Protein AF-A0A9E1NCE2-F1 (afdb_monomer_lite)

pLDDT: mean 78.8, std 15.14, range [37.34, 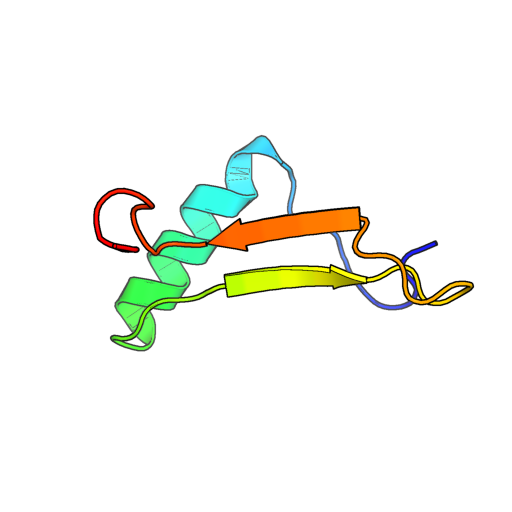94.94]

Secondary structure (DSSP, 8-state):
---S--PPPHHHHHHHHHHHHHHHSS--EEEEE-TTT--EEEEEESS-GGG--

Foldseek 3Di:
DQDPDDDDDPVCVVVVQVVVCVVVVDKDKDWGADPVPRDTPDIDIPDDPPPPD

Structure (mmCIF, N/CA/C/O backbone):
data_AF-A0A9E1NCE2-F1
#
_entry.id   AF-A0A9E1NCE2-F1
#
loop_
_atom_site.group_PDB
_atom_site.id
_atom_site.type_symbol
_atom_site.label_atom_id
_atom_site.label_alt_id
_atom_site.label_comp_id
_atom_site.label_asym_id
_atom_site.label_entity_id
_atom_site.label_seq_id
_atom_site.pdbx_PDB_ins_code
_atom_site.Cartn_x
_atom_site.Cartn_y
_atom_site.Cartn_z
_atom_site.occupancy
_atom_site.B_iso_or_equiv
_atom_site.auth_seq_id
_atom_site.auth_comp_id
_atom_site.auth_asym_id
_atom_site.auth_atom_id
_atom_site.pdbx_PDB_model_num
ATOM 1 N N . SER A 1 1 ? 13.447 -0.945 -12.068 1.00 56.72 1 SER A N 1
ATOM 2 C CA . SER A 1 1 ? 12.728 -2.245 -12.083 1.00 56.72 1 SER A CA 1
ATOM 3 C C . SER A 1 1 ? 12.462 -2.734 -10.654 1.00 56.72 1 SER A C 1
ATOM 5 O O . SER A 1 1 ? 13.256 -2.435 -9.770 1.00 56.72 1 SER A O 1
ATOM 7 N N . VAL A 1 2 ? 11.365 -3.462 -10.374 1.00 58.47 2 VAL A N 1
ATOM 8 C CA . VAL A 1 2 ? 11.163 -4.086 -9.043 1.00 58.47 2 VAL A CA 1
ATOM 9 C C . VAL A 1 2 ? 11.907 -5.420 -9.019 1.00 58.47 2 VAL A C 1
ATOM 11 O O . VAL A 1 2 ? 11.552 -6.334 -9.760 1.00 58.47 2 VAL A O 1
ATOM 14 N N . ARG A 1 3 ? 12.940 -5.543 -8.182 1.00 50.03 3 ARG A N 1
ATOM 15 C CA . ARG A 1 3 ? 13.622 -6.822 -7.935 1.00 50.03 3 ARG A CA 1
ATOM 16 C C . ARG A 1 3 ? 13.087 -7.419 -6.631 1.00 50.03 3 ARG A C 1
ATOM 18 O O . ARG A 1 3 ? 13.017 -6.715 -5.633 1.00 50.03 3 ARG A O 1
ATOM 25 N N . ASN A 1 4 ? 12.724 -8.704 -6.648 1.00 56.09 4 ASN A N 1
ATOM 26 C CA . ASN A 1 4 ? 12.246 -9.489 -5.492 1.00 56.09 4 ASN A CA 1
ATOM 27 C C . ASN A 1 4 ? 10.807 -9.216 -5.006 1.00 56.09 4 ASN A C 1
ATOM 29 O O . ASN A 1 4 ? 10.529 -9.324 -3.815 1.00 56.09 4 ASN A O 1
ATOM 33 N N . GLY A 1 5 ? 9.870 -8.912 -5.906 1.00 55.53 5 GLY A N 1
ATOM 34 C CA . GLY A 1 5 ? 8.450 -8.825 -5.557 1.00 55.53 5 GLY A CA 1
ATOM 35 C C . GLY A 1 5 ? 7.568 -9.422 -6.645 1.00 55.53 5 GLY A C 1
ATOM 36 O O . GLY A 1 5 ? 7.646 -9.001 -7.797 1.00 55.53 5 GLY A O 1
ATOM 37 N N . ILE A 1 6 ? 6.713 -10.385 -6.290 1.00 64.50 6 ILE A N 1
ATOM 38 C CA . ILE A 1 6 ? 5.573 -10.745 -7.138 1.00 64.50 6 ILE A CA 1
ATOM 39 C C . ILE A 1 6 ? 4.583 -9.588 -7.011 1.00 64.50 6 ILE A C 1
ATOM 41 O O . ILE A 1 6 ? 3.998 -9.377 -5.949 1.00 64.50 6 ILE A O 1
ATOM 45 N N . GLY A 1 7 ? 4.443 -8.795 -8.073 1.00 63.78 7 GLY A N 1
ATOM 46 C CA . GLY A 1 7 ? 3.453 -7.727 -8.111 1.00 63.78 7 GLY A CA 1
ATOM 47 C C . GLY A 1 7 ? 2.055 -8.318 -7.959 1.00 63.78 7 GLY A C 1
ATOM 48 O O . GLY A 1 7 ? 1.675 -9.211 -8.714 1.00 63.78 7 GLY A O 1
ATO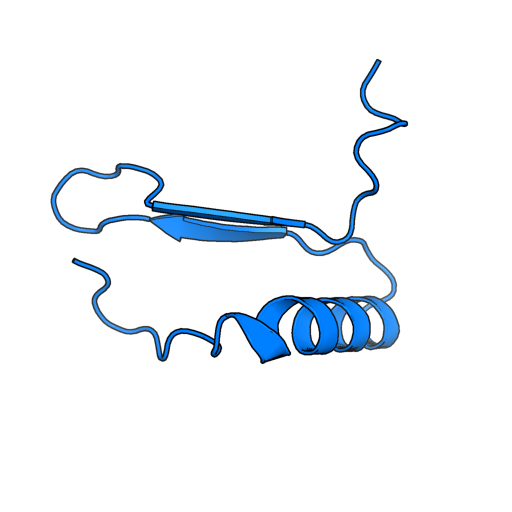M 49 N N . LEU A 1 8 ? 1.281 -7.823 -6.993 1.00 66.00 8 LEU A N 1
ATOM 50 C CA . LEU A 1 8 ? -0.138 -8.153 -6.935 1.00 66.00 8 LEU A CA 1
ATOM 51 C C . LEU A 1 8 ? -0.798 -7.646 -8.217 1.00 66.00 8 LEU A C 1
ATOM 53 O O . LEU A 1 8 ? -0.619 -6.472 -8.580 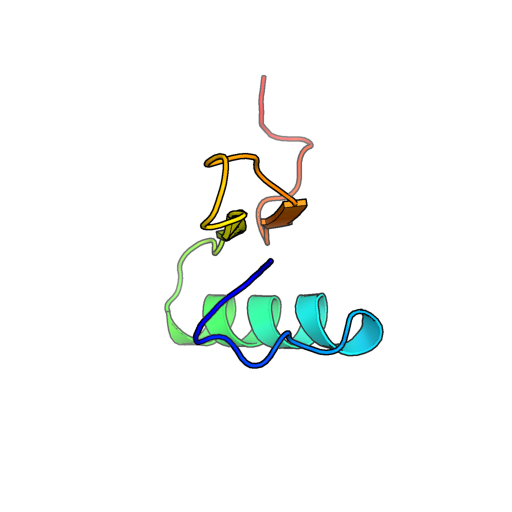1.00 66.00 8 LEU A O 1
ATOM 57 N N . ALA A 1 9 ? -1.554 -8.531 -8.870 1.00 74.12 9 ALA A N 1
ATOM 58 C CA . ALA A 1 9 ? -2.370 -8.168 -10.018 1.00 74.12 9 ALA A CA 1
ATOM 59 C C . ALA A 1 9 ? -3.195 -6.927 -9.663 1.00 74.12 9 ALA A C 1
ATOM 61 O O . ALA A 1 9 ? -3.752 -6.831 -8.568 1.00 74.12 9 ALA A O 1
ATOM 62 N N . GLU A 1 10 ? -3.199 -5.949 -10.560 1.00 68.50 10 GLU A N 1
ATOM 63 C CA . GLU A 1 10 ? -3.762 -4.625 -10.294 1.00 68.50 10 GLU A CA 1
ATOM 64 C C . GLU A 1 10 ? -5.226 -4.720 -9.843 1.00 68.50 10 GLU A C 1
ATOM 66 O O . GLU A 1 10 ? -5.592 -4.161 -8.808 1.00 68.50 10 GLU A O 1
ATOM 71 N N . ASP A 1 11 ? -5.991 -5.591 -10.503 1.00 72.06 11 ASP A N 1
ATOM 72 C CA . ASP A 1 11 ? -7.404 -5.864 -10.224 1.00 72.06 11 ASP A CA 1
ATOM 73 C C . ASP A 1 11 ? -7.664 -6.507 -8.847 1.00 72.06 11 ASP A C 1
ATOM 75 O O . ASP A 1 11 ? -8.766 -6.405 -8.297 1.00 72.06 11 ASP A O 1
ATOM 79 N N . SER A 1 12 ? -6.674 -7.197 -8.267 1.00 77.50 12 SER A N 1
ATOM 80 C CA . SER A 1 12 ? -6.810 -7.894 -6.978 1.00 77.50 12 SER A CA 1
ATOM 81 C C . SER A 1 12 ? -6.116 -7.180 -5.817 1.00 77.50 12 SER A C 1
ATOM 83 O O . SER A 1 12 ? -6.424 -7.465 -4.656 1.00 77.50 12 SER A O 1
ATOM 85 N N . ARG A 1 13 ? -5.244 -6.206 -6.101 1.00 84.00 13 ARG A N 1
ATOM 86 C CA . ARG A 1 13 ? -4.421 -5.488 -5.116 1.00 84.00 13 ARG A CA 1
ATOM 87 C C . ARG A 1 13 ? -5.252 -4.882 -3.987 1.00 84.00 13 ARG A C 1
ATOM 89 O O . ARG A 1 13 ? -4.964 -5.124 -2.819 1.00 84.00 13 ARG A O 1
ATOM 96 N N . THR A 1 14 ? -6.334 -4.180 -4.314 1.00 81.25 14 THR A N 1
ATOM 97 C CA . THR A 1 14 ? -7.221 -3.564 -3.312 1.00 81.25 14 THR A CA 1
ATOM 98 C C . THR A 1 14 ? -7.935 -4.602 -2.444 1.00 81.25 14 THR A C 1
ATOM 100 O O . THR A 1 14 ? -8.070 -4.405 -1.238 1.00 81.25 14 THR A O 1
ATOM 103 N N . LYS A 1 15 ? -8.372 -5.730 -3.025 1.00 85.62 15 LYS A N 1
ATOM 104 C CA . LYS A 1 15 ? -9.031 -6.814 -2.271 1.00 85.62 15 LYS A CA 1
ATOM 105 C C . LYS A 1 15 ? -8.068 -7.451 -1.271 1.00 85.62 15 LYS A C 1
ATOM 107 O O . LYS A 1 15 ? -8.444 -7.671 -0.123 1.00 85.62 15 LYS A O 1
ATOM 112 N N . VAL A 1 16 ? -6.825 -7.686 -1.691 1.00 88.69 16 VAL A N 1
ATOM 113 C CA . VAL A 1 16 ? -5.767 -8.218 -0.824 1.00 88.69 16 VAL A CA 1
ATOM 114 C C . VAL A 1 16 ? -5.459 -7.250 0.316 1.00 88.69 16 VAL A C 1
ATOM 116 O O . VAL A 1 16 ? -5.452 -7.665 1.470 1.00 88.69 16 VAL A O 1
ATOM 119 N N . LEU A 1 17 ? -5.277 -5.957 0.032 1.00 90.25 17 LEU A N 1
ATOM 120 C CA . LEU A 1 17 ? -4.982 -4.973 1.079 1.00 90.25 17 LEU A CA 1
ATOM 121 C C . LEU A 1 17 ? -6.126 -4.832 2.092 1.00 90.25 17 LEU A C 1
ATOM 123 O O . LEU A 1 17 ? -5.864 -4.789 3.292 1.00 90.25 17 LEU A O 1
ATOM 127 N N . LYS A 1 18 ? -7.391 -4.852 1.645 1.00 88.88 18 LYS A N 1
ATOM 128 C CA . LYS A 1 18 ? -8.558 -4.876 2.548 1.00 88.88 18 LYS A CA 1
ATOM 129 C C . LYS A 1 18 ? -8.585 -6.127 3.429 1.00 88.88 18 LYS A C 1
ATOM 131 O O . LYS A 1 18 ? -8.926 -6.034 4.605 1.00 88.88 18 LYS A O 1
ATOM 136 N N . HIS A 1 19 ? -8.212 -7.283 2.882 1.00 90.38 19 HIS A N 1
ATOM 137 C CA . HIS A 1 19 ? -8.120 -8.518 3.657 1.00 90.38 19 HIS A CA 1
ATOM 138 C C . HIS A 1 19 ? -7.012 -8.445 4.720 1.00 90.38 19 HIS A C 1
ATOM 140 O O . HIS A 1 19 ? -7.256 -8.786 5.872 1.00 90.38 19 HIS A O 1
ATOM 146 N N . ILE A 1 20 ? -5.829 -7.926 4.372 1.00 91.56 20 ILE A N 1
ATOM 147 C CA . ILE A 1 20 ? -4.724 -7.732 5.326 1.00 91.56 20 ILE A CA 1
ATOM 148 C C . ILE A 1 20 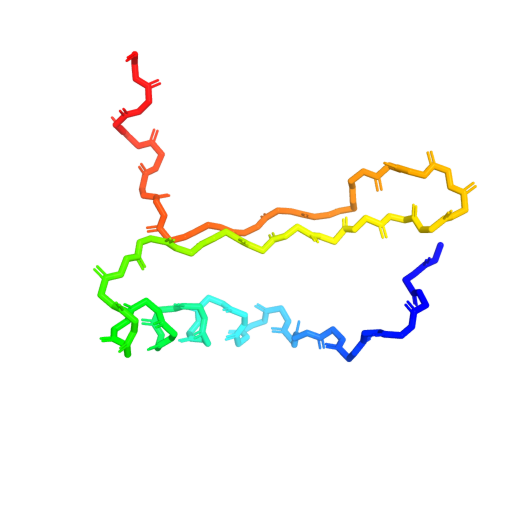? -5.119 -6.740 6.428 1.00 91.56 20 ILE A C 1
ATOM 150 O O . ILE A 1 20 ? -4.920 -7.042 7.602 1.00 91.56 20 ILE A O 1
ATOM 154 N N . ARG A 1 21 ? -5.744 -5.605 6.076 1.00 93.44 21 ARG A N 1
ATOM 155 C CA . ARG A 1 21 ? -6.298 -4.644 7.048 1.00 93.44 21 ARG A CA 1
ATOM 156 C C . ARG A 1 21 ? -7.216 -5.334 8.055 1.00 93.44 21 ARG A C 1
ATOM 158 O O . ARG A 1 21 ? -7.091 -5.100 9.250 1.00 93.44 21 ARG A O 1
ATOM 165 N N . HIS A 1 22 ? -8.116 -6.199 7.583 1.00 92.75 22 HIS A N 1
ATOM 166 C CA . HIS A 1 22 ? -9.029 -6.937 8.456 1.00 92.75 22 HIS A CA 1
ATOM 167 C C . HIS A 1 22 ? -8.295 -7.887 9.415 1.00 92.75 22 HIS A C 1
ATOM 169 O O . HIS A 1 22 ? -8.666 -7.972 10.580 1.00 92.75 22 HIS A O 1
ATOM 175 N N . LEU A 1 23 ? -7.250 -8.576 8.946 1.00 94.94 23 LEU A N 1
ATOM 176 C CA . LEU A 1 23 ? -6.471 -9.501 9.775 1.00 94.94 23 LEU A CA 1
ATOM 177 C C . LEU A 1 23 ? -5.599 -8.788 10.814 1.00 94.94 23 LEU A C 1
ATOM 179 O O . LEU A 1 23 ? -5.439 -9.290 11.922 1.00 94.94 23 LEU A O 1
ATOM 183 N N . TRP A 1 24 ? -4.996 -7.656 10.451 1.00 94.31 24 TRP A N 1
ATOM 184 C CA . TRP A 1 24 ? -4.067 -6.936 11.326 1.00 94.31 24 TRP A CA 1
ATOM 185 C C . TRP A 1 24 ? -4.750 -5.908 12.222 1.00 94.31 24 TRP A C 1
ATOM 187 O O . TRP A 1 24 ? -4.202 -5.574 13.266 1.00 94.31 24 TRP A O 1
ATOM 197 N N . GLY A 1 25 ? -5.929 -5.416 11.839 1.00 93.62 25 GLY A N 1
ATOM 198 C CA . GLY A 1 25 ? -6.663 -4.408 12.603 1.00 93.62 25 GLY A CA 1
ATOM 199 C C . GLY A 1 25 ? -6.121 -2.983 12.451 1.00 93.62 25 GLY A C 1
ATOM 200 O O . GLY A 1 25 ? -6.479 -2.121 13.247 1.00 93.62 25 GLY A O 1
ATOM 201 N N . TYR A 1 26 ? -5.286 -2.721 11.441 1.00 92.25 26 TYR A N 1
ATOM 202 C CA . TYR A 1 26 ? -4.725 -1.397 11.155 1.00 92.25 26 TYR A CA 1
ATOM 203 C C . TYR A 1 26 ? -4.758 -1.089 9.662 1.00 92.25 26 TYR A C 1
ATOM 205 O O . TYR A 1 26 ? -4.828 -1.992 8.824 1.00 92.25 26 TYR A O 1
ATOM 213 N N . GLU A 1 27 ? -4.661 0.198 9.334 1.00 91.81 27 GLU A N 1
ATOM 214 C CA . GLU A 1 27 ? -4.554 0.658 7.955 1.00 91.81 27 GLU A CA 1
ATOM 215 C C . GLU A 1 27 ? -3.247 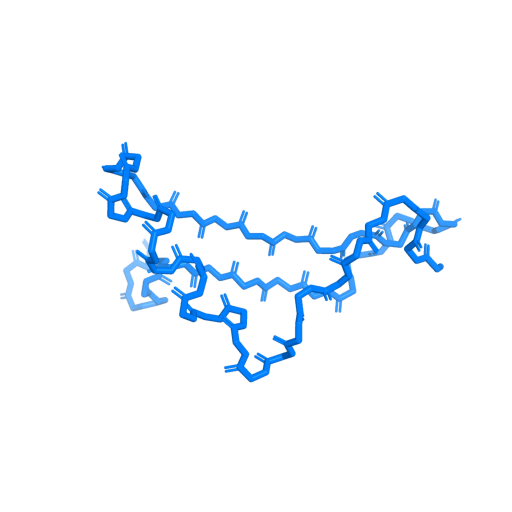0.201 7.296 1.00 91.81 27 GLU A C 1
ATOM 217 O O . GLU A 1 27 ? -2.176 0.208 7.904 1.00 91.81 27 GLU A O 1
ATOM 222 N N . VAL A 1 28 ? -3.335 -0.190 6.024 1.00 90.44 28 VAL A N 1
ATOM 223 C CA . VAL A 1 28 ? -2.225 -0.772 5.267 1.00 90.44 28 VAL A CA 1
ATOM 224 C C . VAL A 1 28 ? -1.931 0.091 4.052 1.00 90.44 28 VAL A C 1
ATOM 226 O O . VAL A 1 28 ? -2.812 0.393 3.249 1.00 90.44 28 VAL A O 1
ATOM 229 N N . THR A 1 29 ? -0.659 0.445 3.878 1.00 90.69 29 THR A N 1
ATOM 230 C CA . THR A 1 29 ? -0.154 1.092 2.665 1.00 90.69 29 THR A CA 1
ATOM 231 C C . THR A 1 29 ? 0.902 0.210 2.010 1.00 90.69 29 THR A C 1
ATOM 233 O O . THR A 1 29 ? 1.857 -0.214 2.654 1.00 90.69 29 THR A O 1
ATOM 236 N N . LEU A 1 30 ? 0.762 -0.018 0.706 1.00 87.56 30 LEU A N 1
ATOM 237 C CA . LEU A 1 30 ? 1.742 -0.684 -0.144 1.00 87.56 30 LEU A CA 1
ATOM 238 C C . LEU A 1 30 ? 2.363 0.335 -1.100 1.00 87.56 30 LEU A C 1
ATOM 240 O O . LEU A 1 30 ? 1.650 1.003 -1.848 1.00 87.56 30 LEU A O 1
ATOM 244 N N . SER A 1 31 ? 3.692 0.422 -1.102 1.00 87.69 31 SER A N 1
ATOM 245 C CA . SER A 1 31 ? 4.452 1.243 -2.048 1.00 87.69 31 SER A CA 1
ATOM 246 C C . SER A 1 31 ? 5.426 0.377 -2.833 1.00 87.69 31 SER A C 1
ATOM 248 O O . SER A 1 31 ? 6.230 -0.338 -2.241 1.00 87.69 31 SER A O 1
ATOM 250 N N . GLY A 1 32 ? 5.371 0.459 -4.160 1.00 85.81 32 GLY A N 1
ATOM 251 C CA . GLY A 1 32 ? 6.389 -0.123 -5.028 1.00 85.81 32 GLY A CA 1
ATOM 252 C C . GLY A 1 32 ? 7.488 0.897 -5.282 1.00 85.81 32 GLY A C 1
ATOM 253 O O . GLY A 1 32 ? 7.204 1.952 -5.842 1.00 85.81 32 GLY A O 1
ATOM 254 N N . ILE A 1 33 ? 8.722 0.593 -4.890 1.00 87.00 33 ILE A N 1
ATOM 255 C CA . ILE A 1 33 ? 9.885 1.457 -5.116 1.00 87.00 33 ILE A CA 1
ATOM 256 C C . ILE A 1 33 ? 10.766 0.828 -6.195 1.00 87.00 33 ILE A C 1
ATOM 258 O O . ILE A 1 33 ? 11.048 -0.371 -6.156 1.00 87.00 33 ILE A O 1
ATOM 262 N N . ASP A 1 34 ? 11.174 1.630 -7.174 1.00 83.31 34 ASP A N 1
ATOM 263 C CA . ASP A 1 34 ? 12.171 1.231 -8.153 1.00 83.31 34 ASP A CA 1
ATOM 264 C C . ASP A 1 34 ? 13.532 1.117 -7.465 1.00 83.31 34 ASP A C 1
ATOM 266 O O . ASP A 1 34 ? 14.033 2.076 -6.880 1.00 83.31 34 ASP A O 1
ATOM 270 N N . HIS A 1 35 ? 14.135 -0.063 -7.545 1.00 80.75 35 HIS A N 1
ATOM 271 C CA . HIS A 1 35 ? 15.428 -0.322 -6.933 1.00 80.75 35 HIS A CA 1
ATOM 272 C C . HIS A 1 35 ? 16.557 0.526 -7.545 1.00 80.75 35 HIS A C 1
ATOM 274 O O . HIS A 1 35 ? 17.494 0.902 -6.849 1.00 80.75 35 HIS A O 1
ATOM 280 N N . ASP A 1 36 ? 16.484 0.821 -8.843 1.00 86.88 36 ASP A N 1
ATOM 281 C CA . ASP A 1 36 ? 17.599 1.391 -9.603 1.00 86.88 36 ASP A CA 1
ATOM 282 C C . ASP A 1 36 ? 17.744 2.906 -9.369 1.00 86.88 36 ASP A C 1
ATOM 284 O O . ASP A 1 36 ? 18.844 3.447 -9.451 1.00 86.88 36 ASP A O 1
ATOM 288 N N . ASN A 1 37 ? 16.644 3.601 -9.068 1.00 88.38 37 ASN A N 1
ATOM 289 C CA . ASN A 1 37 ? 16.631 5.058 -8.884 1.00 88.38 37 ASN A CA 1
ATOM 290 C C . ASN A 1 37 ? 15.860 5.535 -7.637 1.00 88.38 37 ASN A C 1
ATOM 292 O O . ASN A 1 37 ? 15.744 6.739 -7.422 1.00 88.38 37 ASN A O 1
ATOM 296 N N . GLY A 1 38 ? 15.315 4.622 -6.827 1.00 85.25 38 GLY A N 1
ATOM 297 C CA . GLY A 1 38 ? 14.565 4.947 -5.610 1.00 85.25 38 GLY A CA 1
ATOM 298 C C . GLY A 1 38 ? 13.199 5.596 -5.853 1.00 85.25 38 GLY A C 1
ATOM 299 O O . GLY A 1 38 ? 12.535 6.005 -4.900 1.00 85.25 38 GLY A O 1
ATOM 300 N N . LYS A 1 39 ? 12.750 5.714 -7.106 1.00 87.56 39 LYS A N 1
ATOM 301 C CA . LYS A 1 39 ? 11.480 6.359 -7.443 1.00 87.56 39 LYS A CA 1
ATOM 302 C C . LYS A 1 39 ? 10.305 5.477 -7.027 1.00 87.56 39 LYS A C 1
ATOM 304 O O . LYS A 1 39 ? 10.275 4.285 -7.323 1.00 87.56 39 LYS A O 1
ATOM 309 N N . GLN A 1 40 ? 9.288 6.071 -6.408 1.00 87.56 40 GLN A N 1
ATOM 310 C CA . GLN A 1 40 ? 8.021 5.382 -6.174 1.00 87.56 40 GLN A CA 1
ATOM 311 C C . GLN A 1 40 ? 7.299 5.148 -7.509 1.00 87.56 40 GLN A C 1
ATOM 313 O O . GLN A 1 40 ? 7.012 6.087 -8.251 1.00 87.56 40 GLN A O 1
ATOM 318 N N . LEU A 1 41 ? 7.029 3.883 -7.817 1.00 85.19 41 LEU A N 1
ATOM 319 C CA . LEU A 1 41 ? 6.331 3.443 -9.024 1.00 85.19 41 LEU A CA 1
ATOM 320 C C . LEU A 1 41 ? 4.816 3.436 -8.824 1.00 85.19 41 LEU A C 1
ATOM 322 O O . LEU A 1 41 ? 4.074 3.817 -9.722 1.00 85.19 41 LEU A O 1
ATOM 326 N N . TYR A 1 42 ? 4.360 3.000 -7.650 1.00 84.00 42 TYR A N 1
ATOM 327 C CA . TYR A 1 42 ? 2.950 3.017 -7.278 1.00 84.00 42 TYR A CA 1
ATOM 328 C C . TYR A 1 42 ? 2.781 3.105 -5.763 1.00 84.00 42 TYR A C 1
ATOM 330 O O . TYR A 1 42 ? 3.666 2.712 -4.995 1.00 84.00 42 TYR A O 1
ATOM 338 N N . ARG A 1 43 ? 1.602 3.572 -5.348 1.00 85.56 43 ARG A N 1
ATOM 339 C CA . ARG A 1 43 ? 1.134 3.565 -3.964 1.00 85.56 43 ARG A CA 1
ATOM 340 C C . ARG A 1 43 ? -0.321 3.115 -3.930 1.00 85.56 43 ARG A C 1
ATOM 342 O O . ARG A 1 43 ? -1.131 3.580 -4.725 1.00 85.56 43 ARG A O 1
ATOM 349 N N . THR A 1 44 ? -0.663 2.231 -3.003 1.00 88.44 44 THR A N 1
ATOM 350 C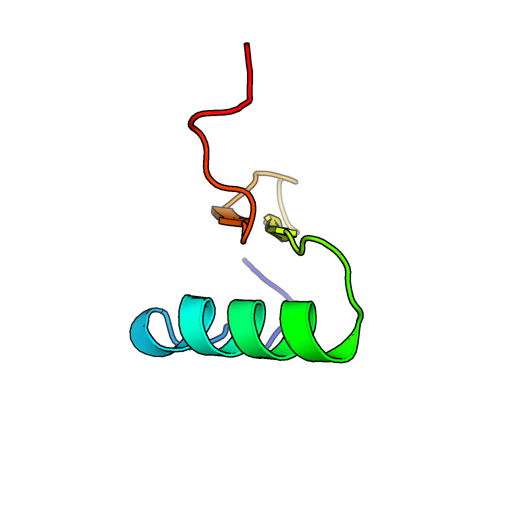 CA . THR A 1 44 ? -2.049 1.830 -2.734 1.00 88.44 44 THR A CA 1
ATOM 351 C C . THR A 1 44 ? -2.244 1.776 -1.228 1.00 88.44 44 THR A C 1
ATOM 353 O O . THR A 1 44 ? -1.420 1.199 -0.526 1.00 88.44 44 THR A O 1
ATOM 356 N N . SER A 1 45 ? -3.307 2.398 -0.731 1.00 88.12 45 SER A N 1
ATOM 357 C CA . SER A 1 45 ? -3.606 2.495 0.697 1.00 88.12 45 SER A CA 1
ATOM 358 C C . SER A 1 45 ? -5.034 2.038 0.963 1.00 88.12 45 SER A C 1
ATOM 360 O O . SER A 1 45 ? -5.886 2.166 0.085 1.00 88.12 45 SER A O 1
ATOM 362 N N . THR A 1 46 ? -5.290 1.508 2.157 1.00 91.44 46 THR A N 1
ATOM 363 C CA . THR A 1 46 ? -6.653 1.317 2.675 1.00 91.44 46 THR A CA 1
ATOM 364 C C . THR A 1 46 ? -7.197 2.544 3.405 1.00 91.44 46 THR A C 1
ATOM 366 O O . THR A 1 46 ? -8.386 2.564 3.696 1.00 91.44 46 THR A O 1
ATOM 369 N N . ILE A 1 47 ? -6.345 3.544 3.658 1.00 88.94 47 ILE A N 1
ATOM 370 C CA . ILE A 1 47 ? -6.741 4.854 4.187 1.00 88.94 47 ILE A CA 1
ATOM 371 C C . ILE A 1 47 ? -7.570 5.563 3.118 1.00 88.94 47 ILE A C 1
ATOM 373 O O . ILE A 1 47 ? -7.062 5.803 2.016 1.00 88.94 47 ILE A O 1
ATOM 377 N N . ASP A 1 48 ? -8.809 5.902 3.456 1.00 76.50 48 ASP A N 1
ATOM 378 C CA . ASP A 1 48 ? -9.649 6.763 2.635 1.00 76.50 48 ASP A CA 1
ATOM 379 C C . ASP A 1 48 ? -9.061 8.184 2.669 1.00 76.50 48 ASP A C 1
ATOM 381 O O . ASP A 1 48 ? -8.772 8.741 3.725 1.00 76.50 48 ASP A O 1
ATOM 385 N N . VAL A 1 49 ? -8.791 8.754 1.494 1.00 60.47 49 VAL A N 1
ATOM 386 C CA . VAL A 1 49 ? -8.052 10.024 1.340 1.00 60.47 49 VAL A CA 1
ATOM 387 C C . VAL A 1 49 ? -8.844 11.269 1.761 1.00 60.47 49 VAL A C 1
ATOM 389 O O . VAL A 1 49 ? -8.303 12.366 1.688 1.00 60.47 49 VAL A O 1
ATOM 392 N N . ASP A 1 50 ? -10.072 11.104 2.254 1.00 53.94 50 ASP A N 1
ATOM 393 C CA . ASP A 1 50 ? -10.918 12.204 2.731 1.00 53.94 50 ASP A CA 1
ATOM 394 C C . ASP A 1 50 ? -10.568 12.681 4.159 1.00 53.94 50 ASP A C 1
ATOM 396 O O . ASP A 1 50 ? -11.091 13.698 4.598 1.00 53.94 50 ASP A O 1
ATOM 400 N N . GLU A 1 51 ? -9.667 12.003 4.884 1.00 46.78 51 GLU A N 1
ATOM 401 C CA . GLU A 1 51 ? -9.282 12.365 6.268 1.00 46.78 51 GLU A CA 1
ATOM 402 C C . GLU A 1 51 ? -7.874 12.982 6.406 1.00 46.78 51 GLU A C 1
ATOM 404 O O . GLU A 1 51 ? -7.367 13.138 7.516 1.00 46.78 51 GLU A O 1
ATOM 409 N N . ALA A 1 52 ? -7.214 13.338 5.302 1.00 43.88 52 ALA A N 1
ATOM 410 C CA . ALA A 1 52 ? -5.910 14.005 5.332 1.00 43.88 52 ALA A CA 1
ATOM 411 C C . ALA A 1 52 ? -6.047 15.528 5.122 1.00 43.88 52 ALA A C 1
ATOM 413 O O . ALA A 1 52 ? -5.580 16.047 4.108 1.00 43.88 52 ALA A O 1
ATOM 414 N N . GLU A 1 53 ? -6.694 16.222 6.065 1.00 37.34 53 GLU A N 1
ATOM 415 C CA . GLU A 1 53 ? -6.579 17.686 6.251 1.00 37.34 53 GLU A CA 1
ATOM 416 C C . GLU A 1 53 ? -5.564 18.032 7.350 1.00 37.34 53 GLU A C 1
ATOM 418 O O . GLU A 1 53 ? -5.576 17.371 8.415 1.00 37.34 53 GLU A O 1
#

Sequence (53 aa):
SVRNGIGLAEDSRTKVLKHIRHLWGYEVTLSGIDHDNGKQLYRTSTIDVDEAE

Radius of gyration: 12.54 Å; chains: 1; bounding box: 28×28×25 Å